Protein AF-A0AAU2DI54-F1 (afdb_monomer_lite)

Sequence (144 aa):
MDLDEYQTTYLLYAPAKNPSGWNLDLAAFGNALQTAFPEVRYETRQGRQVRLSFWAVTEDGIEFTGFASNEGRDTVVLTDNTPDEAAVFIAWLRDSYLPSPDLIRFSSEPAVEEGIETDWRMPAGGDTARIAEELKQHIQVVER

Secondary structure (DSSP, 8-state):
--SSS--EEEEEE--TTSTTTT---HHHHHHHHHHH-SEEEEEEEESSSEEEEEEEE-TT--EEEEEEE-SSS-EEEEEEE-HHHHHHHHHHIIIIISS-GGG-EEEEHHHHHTT--PPEEPPSSS-HHHHHHHHHHHHHHH--

pLDDT: mean 94.92, std 4.67, range [70.56, 98.44]

Structure (mmCIF, N/CA/C/O backbone):
data_AF-A0AAU2DI54-F1
#
_entry.id   AF-A0AAU2DI54-F1
#
loop_
_atom_site.group_PDB
_atom_site.id
_atom_site.type_symbol
_atom_site.label_atom_id
_atom_site.label_alt_id
_atom_site.label_comp_id
_atom_site.label_asym_id
_atom_site.label_entity_id
_atom_site.label_seq_id
_atom_site.pdbx_PDB_ins_code
_atom_site.Cartn_x
_atom_site.Cartn_y
_atom_site.Cartn_z
_atom_site.occupancy
_atom_site.B_iso_or_equiv
_atom_site.auth_seq_id
_atom_site.auth_comp_id
_atom_site.auth_asym_id
_atom_site.auth_atom_id
_atom_site.pdbx_PDB_model_num
ATOM 1 N N . MET A 1 1 ? 9.967 -5.618 21.723 1.00 81.31 1 MET A N 1
ATOM 2 C CA . MET A 1 1 ? 9.251 -4.682 20.846 1.00 81.31 1 MET A CA 1
ATOM 3 C C . MET A 1 1 ? 7.831 -5.173 20.752 1.00 81.31 1 MET A C 1
ATOM 5 O O . MET A 1 1 ? 7.658 -6.373 20.560 1.00 81.31 1 MET A O 1
ATOM 9 N N . ASP A 1 2 ? 6.864 -4.295 20.986 1.00 90.38 2 ASP A N 1
ATOM 10 C CA . ASP A 1 2 ? 5.471 -4.613 20.702 1.00 90.38 2 ASP A CA 1
ATOM 11 C C . ASP A 1 2 ? 5.215 -4.291 19.229 1.00 90.38 2 ASP A C 1
ATOM 13 O O . ASP A 1 2 ? 5.375 -3.145 18.818 1.00 90.38 2 ASP A O 1
ATOM 17 N N . LEU A 1 3 ? 4.936 -5.313 18.422 1.00 92.00 3 LEU A N 1
ATOM 18 C CA . LEU A 1 3 ? 4.733 -5.140 16.982 1.00 92.00 3 LEU A CA 1
ATOM 19 C C . LEU A 1 3 ? 3.332 -4.637 16.656 1.00 92.00 3 LEU A C 1
ATOM 21 O O . LEU A 1 3 ? 3.113 -4.172 15.542 1.00 92.00 3 LEU A O 1
ATOM 25 N N . ASP A 1 4 ? 2.403 -4.726 17.606 1.00 90.69 4 ASP A N 1
ATOM 26 C CA . ASP A 1 4 ? 1.033 -4.258 17.418 1.00 90.69 4 ASP A CA 1
ATOM 27 C C . ASP A 1 4 ? 0.978 -2.718 17.467 1.00 90.69 4 ASP A C 1
ATOM 29 O O . ASP A 1 4 ? 0.141 -2.101 16.815 1.00 90.69 4 ASP A O 1
ATOM 33 N N . GLU A 1 5 ? 1.932 -2.091 18.164 1.00 93.38 5 GLU A N 1
ATOM 34 C CA . GLU A 1 5 ? 2.092 -0.631 18.253 1.00 93.38 5 GLU A CA 1
ATOM 35 C C . GLU A 1 5 ? 3.226 -0.086 17.362 1.00 93.38 5 GLU A C 1
ATOM 37 O O . GLU A 1 5 ? 3.448 1.124 17.302 1.00 93.38 5 GLU A O 1
ATOM 42 N N . TYR A 1 6 ? 3.973 -0.957 16.676 1.00 95.19 6 TYR A N 1
ATOM 43 C CA . TYR A 1 6 ? 5.130 -0.549 15.880 1.00 95.19 6 TYR A CA 1
ATOM 44 C C . TYR A 1 6 ? 4.698 0.100 14.563 1.00 95.19 6 TYR A C 1
ATOM 46 O O . TYR A 1 6 ? 4.203 -0.574 13.660 1.00 95.19 6 TYR A O 1
ATOM 54 N N . GLN 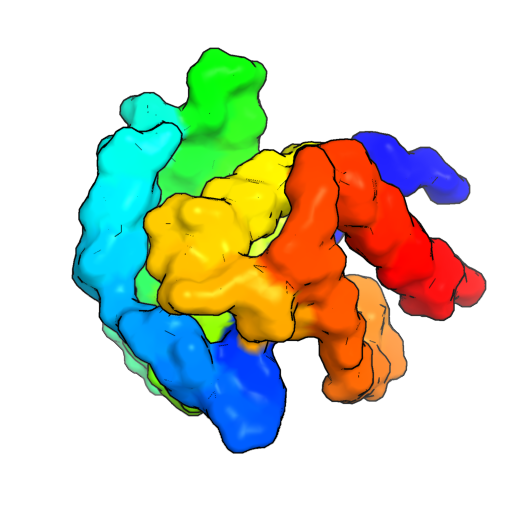A 1 7 ? 4.916 1.407 14.439 1.00 96.75 7 GLN A N 1
ATOM 55 C CA . GLN A 1 7 ? 4.634 2.165 13.223 1.00 96.75 7 GLN A CA 1
ATOM 56 C C . GLN A 1 7 ? 5.875 2.273 12.342 1.00 96.75 7 GLN A C 1
ATOM 58 O O . GLN A 1 7 ? 6.970 2.563 12.820 1.00 96.75 7 GLN A O 1
ATOM 63 N N . THR A 1 8 ? 5.696 2.064 11.042 1.00 97.44 8 THR A N 1
ATOM 64 C CA . THR A 1 8 ? 6.770 2.213 10.058 1.00 97.44 8 THR A CA 1
ATOM 65 C C . THR A 1 8 ? 6.215 2.553 8.681 1.00 97.44 8 THR A C 1
ATOM 67 O O . THR A 1 8 ? 5.003 2.535 8.448 1.00 97.44 8 THR A O 1
ATOM 70 N N . THR A 1 9 ? 7.114 2.848 7.748 1.00 98.19 9 THR A N 1
ATOM 71 C CA . THR A 1 9 ? 6.781 2.993 6.338 1.00 98.19 9 THR A CA 1
ATOM 72 C C . THR A 1 9 ? 6.819 1.639 5.627 1.00 98.19 9 THR A C 1
ATOM 74 O O . THR A 1 9 ? 7.826 0.927 5.653 1.00 98.19 9 THR A O 1
ATOM 77 N N . TYR A 1 10 ? 5.743 1.311 4.914 1.00 98.25 10 TYR A N 1
ATOM 78 C CA . TYR A 1 10 ? 5.660 0.152 4.028 1.00 98.25 10 TYR A CA 1
ATOM 79 C C . TYR A 1 10 ? 5.758 0.587 2.573 1.00 98.25 10 TYR A C 1
ATOM 81 O O . TYR A 1 10 ? 5.039 1.480 2.118 1.00 98.25 10 TYR A O 1
ATOM 89 N N . LEU A 1 11 ? 6.623 -0.086 1.819 1.00 97.88 11 LEU A N 1
ATOM 90 C CA . LEU A 1 11 ? 6.809 0.164 0.400 1.00 97.88 11 LEU A CA 1
ATOM 91 C C . LEU A 1 11 ? 6.256 -1.022 -0.383 1.00 97.88 11 LEU A C 1
ATOM 93 O O . LEU A 1 11 ? 6.791 -2.126 -0.295 1.00 97.88 11 LEU A O 1
ATOM 97 N N . LEU A 1 12 ? 5.180 -0.798 -1.132 1.00 98.19 12 LEU A N 1
ATOM 98 C CA . LEU A 1 12 ? 4.469 -1.803 -1.915 1.00 98.19 12 LEU A CA 1
ATOM 99 C C . LEU A 1 12 ? 4.809 -1.628 -3.390 1.00 98.19 12 LEU A C 1
ATOM 101 O O . LEU A 1 12 ? 4.778 -0.513 -3.904 1.00 98.19 12 LEU A O 1
ATOM 105 N N . TYR A 1 13 ? 5.062 -2.728 -4.090 1.00 96.94 13 TYR A N 1
ATOM 106 C CA . TYR A 1 13 ? 5.526 -2.688 -5.468 1.00 96.94 13 TYR A CA 1
ATOM 107 C C . TYR A 1 13 ? 4.925 -3.783 -6.353 1.00 96.94 13 TYR A C 1
ATOM 109 O O . TYR A 1 13 ? 4.730 -4.919 -5.909 1.00 96.94 13 TYR A O 1
ATOM 117 N N . ALA A 1 14 ? 4.773 -3.503 -7.649 1.00 97.12 14 ALA A N 1
ATOM 118 C CA . ALA A 1 14 ? 4.591 -4.546 -8.666 1.00 97.12 14 ALA A CA 1
ATOM 119 C C . ALA A 1 14 ? 5.800 -5.494 -8.716 1.00 97.12 14 ALA A C 1
ATOM 121 O O . ALA A 1 14 ? 6.871 -5.122 -8.261 1.00 97.12 14 ALA A O 1
ATOM 122 N N . PRO A 1 15 ? 5.732 -6.726 -9.245 1.00 95.56 15 PRO A N 1
ATOM 123 C CA . PRO A 1 15 ? 6.890 -7.627 -9.249 1.00 95.56 15 PRO A CA 1
ATOM 124 C C . PRO A 1 15 ? 8.071 -7.064 -10.059 1.00 95.56 15 PRO A C 1
ATOM 126 O O . PRO A 1 15 ? 7.870 -6.573 -11.160 1.00 95.56 15 PRO A O 1
ATOM 129 N N . ALA A 1 16 ? 9.321 -7.208 -9.601 1.00 92.88 16 ALA A N 1
ATOM 130 C CA . ALA A 1 16 ? 10.491 -6.665 -10.318 1.00 92.88 16 ALA A CA 1
ATOM 131 C C . ALA A 1 16 ? 10.637 -7.179 -11.770 1.00 92.88 16 ALA A C 1
ATOM 133 O O . ALA A 1 16 ? 11.131 -6.474 -12.644 1.00 92.88 16 ALA A O 1
ATOM 134 N N . LYS A 1 17 ? 10.165 -8.403 -12.049 1.00 93.56 17 LYS A N 1
ATOM 135 C CA . LYS A 1 17 ? 10.136 -8.985 -13.406 1.00 93.56 17 LYS A CA 1
ATOM 136 C C . LYS A 1 17 ? 9.046 -8.390 -14.309 1.00 93.56 17 LYS A C 1
ATOM 138 O O . LYS A 1 17 ? 9.079 -8.618 -15.512 1.00 93.56 17 LYS A O 1
ATOM 143 N N . ASN A 1 18 ? 8.081 -7.677 -13.733 1.00 94.50 18 ASN A N 1
ATOM 144 C CA . ASN A 1 18 ? 7.015 -6.969 -14.432 1.00 94.50 18 ASN A CA 1
ATOM 145 C C . ASN A 1 18 ? 6.725 -5.625 -13.722 1.00 94.50 18 ASN A C 1
ATOM 147 O O . ASN A 1 18 ? 5.730 -5.528 -12.998 1.00 94.50 18 ASN A O 1
ATOM 151 N N . PRO A 1 19 ? 7.602 -4.610 -13.881 1.00 93.62 19 PRO A N 1
ATOM 152 C CA . PRO A 1 19 ? 7.543 -3.366 -13.106 1.00 93.62 19 PRO A CA 1
ATOM 153 C C . PRO A 1 19 ? 6.248 -2.566 -13.271 1.00 93.62 19 PRO A C 1
ATOM 155 O O . PRO A 1 19 ? 5.864 -1.878 -12.337 1.00 93.62 19 PRO A O 1
ATOM 158 N N . SER A 1 20 ? 5.563 -2.694 -14.410 1.00 94.88 20 SER A N 1
ATOM 159 C CA . SER A 1 20 ? 4.258 -2.064 -14.677 1.00 94.88 20 SER A CA 1
ATOM 160 C C . SER A 1 20 ? 3.093 -3.051 -14.534 1.00 94.88 20 SER A C 1
ATOM 162 O O . SER A 1 20 ? 2.040 -2.893 -15.147 1.00 94.88 20 SER A O 1
ATOM 164 N N . GLY A 1 21 ? 3.293 -4.141 -13.785 1.00 94.44 21 GLY A N 1
ATOM 165 C CA . GLY A 1 21 ? 2.337 -5.243 -13.695 1.00 94.44 21 GLY A CA 1
ATOM 166 C C . GLY A 1 21 ? 1.021 -4.895 -13.007 1.00 94.44 21 GLY A C 1
ATOM 167 O O . GLY A 1 21 ? 0.065 -5.657 -13.139 1.00 94.44 21 GLY A O 1
ATOM 168 N N . TRP A 1 22 ? 0.952 -3.770 -12.293 1.00 96.69 22 TRP A N 1
ATOM 169 C CA . TRP A 1 22 ? -0.298 -3.274 -11.720 1.00 96.69 22 TRP A CA 1
ATOM 170 C C . TRP A 1 22 ? -1.117 -2.472 -12.733 1.00 96.69 22 TRP A C 1
ATOM 172 O O . TRP A 1 22 ? -2.319 -2.323 -12.534 1.00 96.69 22 TRP A O 1
ATOM 182 N N . ASN A 1 23 ? -0.495 -2.004 -13.823 1.00 94.56 23 ASN A N 1
ATOM 183 C CA . ASN A 1 23 ? -1.061 -1.018 -14.744 1.00 94.56 23 ASN A CA 1
ATOM 184 C C . ASN A 1 23 ? -1.530 0.235 -13.989 1.00 94.56 23 ASN A C 1
ATOM 186 O O . ASN A 1 23 ? -2.648 0.712 -14.185 1.00 94.56 23 ASN A O 1
ATOM 190 N N . LEU A 1 24 ? -0.689 0.733 -13.076 1.00 95.75 24 LEU A N 1
ATOM 191 C CA . LEU A 1 24 ? -1.036 1.845 -12.199 1.00 95.75 24 LEU A CA 1
ATOM 192 C C . LEU A 1 24 ? -1.257 3.140 -12.999 1.00 95.75 24 LEU A C 1
ATOM 194 O O . LEU A 1 24 ? -0.316 3.759 -13.501 1.00 95.75 24 LEU A O 1
ATOM 198 N N . ASP A 1 25 ? -2.510 3.586 -13.060 1.00 95.31 25 ASP A N 1
ATOM 199 C CA . ASP A 1 25 ? -2.892 4.919 -13.522 1.00 95.31 25 ASP A CA 1
ATOM 200 C C . ASP A 1 25 ? -3.204 5.802 -12.309 1.00 95.31 25 ASP A C 1
ATOM 202 O O . ASP A 1 25 ? -4.070 5.480 -11.497 1.00 95.31 25 ASP A O 1
ATOM 206 N N . LEU A 1 26 ? -2.486 6.919 -12.163 1.00 96.25 26 LEU A N 1
ATOM 207 C CA . LEU A 1 26 ? -2.612 7.774 -10.981 1.00 96.25 26 LEU A CA 1
ATOM 208 C C . LEU A 1 26 ? -3.991 8.444 -10.879 1.00 96.25 26 LEU A C 1
ATOM 210 O O . LEU A 1 26 ? -4.499 8.618 -9.776 1.00 96.25 26 LEU A O 1
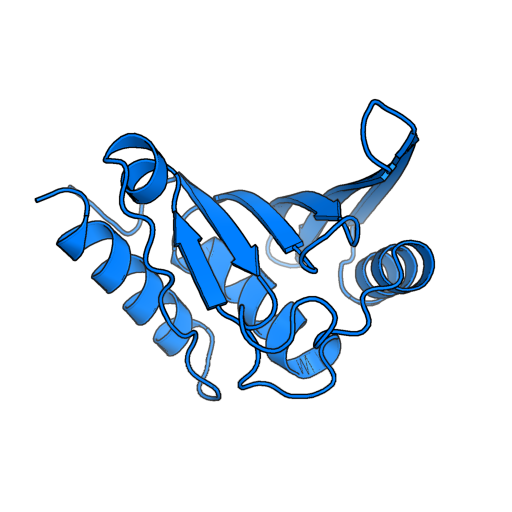ATOM 214 N N . ALA A 1 27 ? -4.626 8.798 -11.997 1.00 95.69 27 ALA A N 1
ATOM 215 C CA . ALA A 1 27 ? -5.957 9.397 -11.960 1.00 95.69 27 ALA A CA 1
ATOM 216 C C . ALA A 1 27 ? -7.015 8.355 -11.569 1.00 95.69 27 ALA A C 1
ATOM 218 O O . ALA A 1 27 ? -7.870 8.626 -10.724 1.00 95.69 27 ALA A O 1
ATOM 219 N N . ALA A 1 28 ? -6.928 7.147 -12.134 1.00 96.56 28 ALA A N 1
AT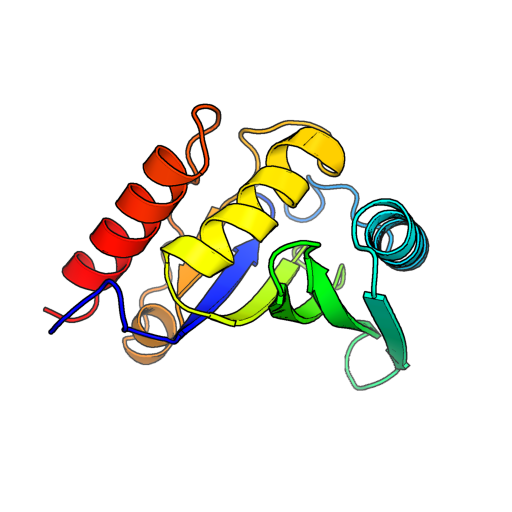OM 220 C CA . ALA A 1 28 ? -7.794 6.030 -11.772 1.00 96.56 28 ALA A CA 1
ATOM 221 C C . ALA A 1 28 ? -7.600 5.611 -10.307 1.00 96.56 28 ALA A C 1
ATOM 223 O O . ALA A 1 28 ? -8.586 5.372 -9.614 1.00 96.56 28 ALA A O 1
ATOM 224 N N . PHE A 1 29 ? -6.359 5.595 -9.815 1.00 97.81 29 PHE A N 1
ATOM 225 C CA . PHE A 1 29 ? -6.047 5.316 -8.414 1.00 97.81 29 PHE A CA 1
ATOM 226 C C . PHE A 1 29 ? -6.681 6.340 -7.466 1.00 97.81 29 PHE A C 1
ATOM 228 O O . PHE A 1 29 ? -7.329 5.956 -6.496 1.00 97.81 29 PHE A O 1
ATOM 235 N N . GLY A 1 30 ? -6.576 7.639 -7.772 1.00 97.50 30 GLY A N 1
ATOM 236 C CA . GLY A 1 30 ? -7.244 8.690 -6.996 1.00 97.50 30 GLY A CA 1
ATOM 237 C C . GLY A 1 30 ? -8.765 8.504 -6.928 1.00 97.50 30 GLY A C 1
ATOM 238 O O . GLY A 1 30 ? -9.356 8.563 -5.850 1.00 97.50 30 GLY A O 1
ATOM 239 N N . ASN A 1 31 ? -9.399 8.195 -8.061 1.00 97.56 31 ASN A N 1
ATOM 240 C CA . ASN A 1 31 ? -10.839 7.921 -8.104 1.00 97.56 31 ASN A CA 1
ATOM 241 C C . ASN A 1 31 ? -11.218 6.651 -7.319 1.00 97.56 31 ASN A C 1
ATOM 243 O O . ASN A 1 31 ? -12.260 6.612 -6.662 1.00 97.56 31 ASN A O 1
ATOM 247 N N . ALA A 1 32 ? -10.374 5.616 -7.371 1.00 97.94 32 ALA A N 1
ATOM 248 C CA . ALA A 1 32 ? -10.572 4.391 -6.607 1.00 97.94 32 ALA A CA 1
ATOM 249 C C . ALA A 1 32 ? -10.496 4.656 -5.097 1.00 97.94 32 ALA A C 1
ATOM 251 O O . ALA A 1 32 ? -11.356 4.167 -4.367 1.00 97.94 32 ALA A O 1
ATOM 252 N N . LEU A 1 33 ? -9.548 5.487 -4.638 1.00 98.00 33 LEU A N 1
ATOM 253 C CA . LEU A 1 33 ? -9.484 5.932 -3.242 1.00 98.00 33 LEU A CA 1
ATOM 254 C C . LEU A 1 33 ? -10.791 6.623 -2.831 1.00 98.00 33 LEU A C 1
ATOM 256 O O . LEU A 1 33 ? -11.408 6.216 -1.854 1.00 98.00 33 LEU A O 1
ATOM 260 N N . GLN A 1 34 ? -11.252 7.615 -3.604 1.00 97.38 34 GLN A N 1
ATOM 261 C CA . GLN A 1 34 ? -12.509 8.337 -3.332 1.00 97.38 34 GLN A CA 1
ATOM 262 C C . GLN A 1 34 ? -13.744 7.434 -3.267 1.00 97.38 34 GLN A C 1
ATOM 264 O O . GLN A 1 34 ? -14.711 7.765 -2.591 1.00 97.38 34 GLN A O 1
ATOM 269 N N . THR A 1 35 ? -13.735 6.326 -4.006 1.00 97.19 35 THR A N 1
ATOM 270 C CA . THR A 1 35 ? -14.842 5.363 -4.005 1.00 97.19 35 THR A CA 1
ATOM 271 C C . THR A 1 35 ? -14.783 4.442 -2.786 1.00 97.19 35 THR A C 1
ATOM 273 O O . THR A 1 35 ? -15.821 3.998 -2.306 1.00 97.19 35 THR A O 1
ATOM 276 N N . ALA A 1 36 ? -13.578 4.128 -2.310 1.00 97.06 36 ALA A N 1
ATOM 277 C CA . ALA A 1 36 ? -13.351 3.115 -1.288 1.00 97.06 36 ALA A CA 1
ATOM 278 C C . ALA A 1 36 ? -13.358 3.652 0.145 1.00 97.06 36 ALA A C 1
ATOM 280 O O . ALA A 1 36 ? -13.727 2.918 1.058 1.00 97.06 36 ALA A O 1
ATOM 281 N N . PHE A 1 37 ? -12.942 4.901 0.346 1.00 97.44 37 PHE A N 1
ATOM 282 C CA . PHE A 1 37 ? -12.764 5.481 1.673 1.00 97.44 37 PHE A CA 1
ATOM 283 C C . PHE A 1 37 ? -13.705 6.679 1.875 1.00 97.44 37 PHE A C 1
ATOM 285 O O . PHE A 1 37 ? -13.828 7.509 0.969 1.00 97.44 37 PHE A O 1
ATOM 292 N N . PRO A 1 38 ? -14.366 6.800 3.044 1.00 96.81 38 PRO A N 1
ATOM 293 C CA . PRO A 1 38 ? -15.307 7.888 3.326 1.00 96.81 38 PRO A CA 1
ATOM 294 C C . PRO A 1 38 ? -14.662 9.277 3.300 1.00 96.81 38 PRO A C 1
ATOM 296 O O . PRO A 1 38 ? -15.290 10.239 2.853 1.00 96.81 38 PRO A O 1
ATOM 299 N N . GLU A 1 39 ? -13.411 9.395 3.748 1.00 97.50 39 GLU A N 1
ATOM 300 C CA . GLU A 1 39 ? -12.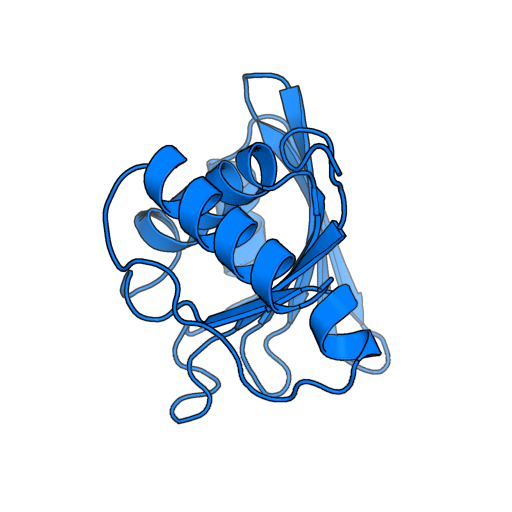658 10.646 3.703 1.00 97.50 39 GLU A CA 1
ATOM 301 C C . GLU A 1 39 ? -11.370 10.452 2.918 1.00 97.50 39 GLU A C 1
ATOM 303 O O . GLU A 1 39 ? -10.532 9.627 3.271 1.00 97.50 39 GLU A O 1
ATOM 308 N N . VAL A 1 40 ? -11.204 11.231 1.846 1.00 97.50 40 VAL A N 1
ATOM 309 C CA . VAL A 1 40 ? -10.021 11.173 0.985 1.00 97.50 40 VAL A CA 1
ATOM 310 C C . VAL A 1 40 ? -9.606 12.566 0.556 1.00 97.50 40 VAL A C 1
ATOM 312 O O . VAL A 1 40 ? -10.418 13.381 0.115 1.00 97.50 40 VAL A O 1
ATOM 315 N N . ARG A 1 41 ? -8.301 12.815 0.607 1.00 97.31 41 ARG A N 1
ATOM 316 C CA . ARG A 1 41 ? -7.649 13.945 -0.049 1.00 97.31 41 ARG A CA 1
ATOM 317 C C . ARG A 1 41 ? -6.474 13.405 -0.840 1.00 97.31 41 ARG A C 1
ATOM 319 O O . ARG A 1 41 ? -5.628 12.714 -0.289 1.00 97.31 41 ARG A O 1
ATOM 326 N N . TYR A 1 42 ? -6.389 13.739 -2.118 1.00 96.81 42 TYR A N 1
ATOM 327 C CA . TYR A 1 42 ? -5.201 13.441 -2.902 1.00 96.81 42 TYR A CA 1
ATOM 328 C C . TYR A 1 42 ? -4.859 14.588 -3.834 1.00 96.81 42 TYR A C 1
ATOM 330 O O . TYR A 1 42 ? -5.716 15.366 -4.253 1.00 96.81 42 TYR A O 1
ATOM 338 N N . GLU A 1 43 ? -3.587 14.660 -4.188 1.00 95.38 43 GLU A N 1
ATOM 339 C CA . GLU A 1 43 ? -3.083 15.600 -5.170 1.00 95.38 43 GLU A CA 1
ATOM 340 C C . GLU A 1 43 ? -2.012 14.940 -6.031 1.00 95.38 43 GLU A C 1
ATOM 342 O O . GLU A 1 43 ? -1.145 14.205 -5.551 1.00 95.38 43 GLU A O 1
ATOM 347 N N . THR A 1 44 ? -2.060 15.218 -7.331 1.00 93.44 44 THR A N 1
ATOM 348 C CA . THR A 1 44 ? -0.968 14.841 -8.227 1.00 93.44 44 THR A CA 1
ATOM 349 C C . THR A 1 44 ? 0.122 15.895 -8.116 1.00 93.44 44 THR A C 1
ATOM 351 O O . THR A 1 44 ? -0.081 17.054 -8.476 1.00 93.44 44 THR A O 1
ATOM 354 N N . ARG A 1 45 ? 1.291 15.494 -7.625 1.00 87.25 45 ARG A N 1
ATOM 355 C CA . ARG A 1 45 ? 2.472 16.346 -7.527 1.00 87.25 45 ARG A CA 1
ATOM 356 C C . ARG A 1 45 ? 3.366 16.097 -8.733 1.00 87.25 45 ARG A C 1
ATOM 358 O O . ARG A 1 45 ? 3.812 14.974 -8.963 1.00 87.25 45 ARG A O 1
ATOM 365 N N . GLN A 1 46 ? 3.661 17.162 -9.470 1.00 80.06 46 GLN A N 1
ATOM 366 C CA . GLN A 1 46 ? 4.680 17.154 -10.516 1.00 80.06 46 GLN A CA 1
ATOM 367 C C . GLN A 1 46 ? 5.985 17.697 -9.924 1.00 80.06 46 GLN A C 1
ATOM 369 O O . GLN A 1 46 ? 6.130 18.899 -9.712 1.00 80.06 46 GLN A O 1
ATOM 374 N N . GLY A 1 47 ? 6.899 16.790 -9.572 1.00 74.06 47 GLY A N 1
ATOM 375 C CA . GLY A 1 47 ? 8.240 17.109 -9.076 1.00 74.06 47 GLY A CA 1
ATOM 376 C C . GLY A 1 47 ? 9.322 16.538 -9.992 1.00 74.06 47 GLY A C 1
ATOM 377 O O . GLY A 1 47 ? 9.147 16.480 -11.204 1.00 74.06 47 GLY A O 1
ATOM 378 N N . ARG A 1 48 ? 10.433 16.057 -9.410 1.00 76.19 48 ARG A N 1
ATOM 379 C CA . ARG A 1 48 ? 11.429 15.248 -10.147 1.00 76.19 48 ARG A CA 1
ATOM 380 C C . ARG A 1 48 ? 10.815 13.966 -10.728 1.00 76.19 48 ARG A C 1
ATOM 382 O O . ARG A 1 48 ? 11.329 13.465 -11.719 1.00 76.19 48 ARG A O 1
ATOM 389 N N . GLN A 1 49 ? 9.756 13.475 -10.087 1.00 82.12 49 GLN A N 1
ATOM 390 C CA . GLN A 1 49 ? 8.928 12.356 -10.519 1.00 82.12 49 GLN A CA 1
ATOM 391 C C . GLN A 1 49 ? 7.454 12.712 -10.308 1.00 82.12 49 GLN A C 1
ATOM 393 O O . GLN A 1 49 ? 7.119 13.399 -9.332 1.00 82.12 49 GLN A O 1
ATOM 398 N N . VAL A 1 50 ? 6.585 12.268 -11.212 1.00 89.06 50 VAL A N 1
ATOM 399 C CA . VAL A 1 50 ? 5.131 12.377 -11.080 1.00 89.06 50 VAL A CA 1
ATOM 400 C C . VAL A 1 50 ? 4.639 11.354 -10.059 1.00 89.06 50 VAL A C 1
ATOM 402 O O . VAL A 1 50 ? 4.908 10.162 -10.169 1.00 89.06 50 VAL A O 1
ATOM 405 N N . ARG A 1 51 ? 3.896 11.826 -9.056 1.00 95.19 51 ARG A N 1
ATOM 406 C CA . ARG A 1 51 ? 3.277 10.971 -8.036 1.00 95.19 51 ARG A CA 1
ATOM 407 C C . ARG A 1 51 ? 1.934 11.522 -7.590 1.00 95.19 51 ARG A C 1
ATOM 409 O O . ARG A 1 51 ? 1.721 12.734 -7.620 1.00 95.19 51 ARG A O 1
ATOM 416 N N . LEU A 1 52 ? 1.061 10.649 -7.113 1.00 97.38 52 LEU A N 1
ATOM 417 C CA . LEU A 1 52 ? -0.159 11.029 -6.412 1.00 97.38 52 LEU A CA 1
ATOM 418 C C . LEU A 1 52 ? 0.081 10.877 -4.914 1.00 97.38 52 LEU A C 1
ATOM 420 O O . LEU A 1 52 ? 0.250 9.762 -4.440 1.00 97.38 52 LEU A O 1
ATOM 424 N N . SER A 1 53 ? 0.123 11.984 -4.177 1.00 97.44 53 SER A N 1
ATOM 425 C CA . SER A 1 53 ? 0.137 11.962 -2.710 1.00 97.44 53 SER A CA 1
ATOM 426 C C . SER A 1 53 ? -1.296 11.881 -2.201 1.00 97.44 53 SER A C 1
ATOM 428 O O . SER A 1 53 ? -2.160 12.573 -2.739 1.00 97.44 53 SER A O 1
ATOM 430 N N . PHE A 1 54 ? -1.549 11.056 -1.189 1.00 98.12 54 PHE A N 1
ATOM 431 C CA . PHE A 1 54 ? -2.885 10.864 -0.635 1.00 98.12 54 PHE A CA 1
ATOM 432 C C . PHE A 1 54 ? -2.887 10.818 0.891 1.00 98.12 54 PHE A C 1
ATOM 434 O O . PHE A 1 54 ? -1.900 10.453 1.529 1.00 98.12 54 PHE A O 1
ATOM 441 N N . TRP A 1 55 ? -4.044 11.178 1.432 1.00 98.44 55 TRP A N 1
ATOM 442 C CA . TRP A 1 55 ? -4.501 10.906 2.781 1.00 98.44 55 TRP A CA 1
ATOM 443 C C . TRP A 1 55 ? -5.909 10.312 2.676 1.00 98.44 55 TRP A C 1
ATOM 445 O O . TRP A 1 55 ? -6.737 10.839 1.923 1.00 98.44 55 TRP A O 1
ATOM 455 N N . ALA A 1 56 ? -6.173 9.214 3.374 1.00 97.94 56 ALA A N 1
ATOM 456 C CA . ALA A 1 56 ? -7.465 8.536 3.374 1.00 97.94 56 ALA A CA 1
ATOM 457 C C . ALA A 1 56 ? -7.802 8.014 4.773 1.00 97.94 56 ALA A C 1
ATOM 459 O O . ALA A 1 56 ? -6.893 7.675 5.524 1.00 97.94 56 ALA A O 1
ATOM 460 N N . VAL A 1 57 ? -9.090 7.923 5.107 1.00 97.81 57 VAL A N 1
ATOM 461 C CA . VAL A 1 57 ? -9.562 7.402 6.401 1.00 97.81 57 VAL A CA 1
ATOM 462 C C . VAL A 1 57 ? -10.644 6.357 6.181 1.00 97.81 57 VAL A C 1
ATOM 464 O O . VAL A 1 57 ? -11.515 6.552 5.334 1.00 97.81 57 VAL A O 1
ATOM 467 N N . THR A 1 58 ? -10.600 5.250 6.922 1.00 97.06 58 THR A N 1
ATOM 468 C CA . THR A 1 58 ? -11.659 4.226 6.920 1.00 97.06 58 THR A CA 1
ATOM 469 C C . THR A 1 58 ? -12.880 4.657 7.736 1.00 97.06 58 THR A C 1
ATOM 471 O O . THR A 1 58 ? -12.831 5.620 8.495 1.00 97.06 58 THR A O 1
ATOM 474 N N . GLU A 1 59 ? -13.988 3.917 7.628 1.00 94.00 59 GLU A N 1
ATOM 475 C CA . GLU A 1 59 ? -15.168 4.136 8.485 1.00 94.00 59 GLU A CA 1
ATOM 476 C C . GLU A 1 59 ? -14.854 3.956 9.981 1.00 94.00 59 GLU A C 1
ATOM 478 O O . GLU A 1 59 ? -15.430 4.650 10.818 1.00 94.00 59 GLU A O 1
ATOM 483 N N . ASP A 1 60 ? -13.899 3.081 10.306 1.00 93.88 60 ASP A N 1
ATOM 484 C CA . ASP A 1 60 ? -13.434 2.820 11.673 1.00 93.88 60 ASP A CA 1
ATOM 485 C C . ASP A 1 60 ? -12.383 3.837 12.163 1.00 93.88 60 ASP A C 1
ATOM 487 O O . ASP A 1 60 ? -11.880 3.718 13.280 1.00 93.88 60 ASP A O 1
ATOM 491 N N . GLY A 1 61 ? -12.045 4.845 11.349 1.00 96.12 61 GLY A N 1
ATOM 492 C CA . GLY A 1 61 ? -11.116 5.915 11.719 1.00 96.12 61 GLY A CA 1
ATOM 493 C C . GLY A 1 61 ? -9.631 5.590 11.531 1.00 96.12 61 GLY A C 1
ATOM 494 O O . GLY A 1 61 ? -8.794 6.304 12.073 1.00 96.12 61 GLY A O 1
ATOM 495 N N . ILE A 1 62 ? -9.284 4.539 10.779 1.00 97.19 62 ILE A N 1
ATOM 496 C CA . ILE A 1 62 ? -7.883 4.223 10.454 1.00 97.19 62 ILE A CA 1
ATOM 497 C C . ILE A 1 62 ? -7.403 5.188 9.375 1.00 97.19 62 ILE A C 1
ATOM 499 O O . ILE A 1 62 ? -8.014 5.261 8.308 1.00 97.19 62 ILE A O 1
ATOM 503 N N . GLU A 1 63 ? -6.303 5.890 9.634 1.00 97.81 63 GLU A N 1
ATOM 504 C CA . GLU A 1 63 ? -5.718 6.846 8.695 1.00 97.81 63 GLU A CA 1
ATOM 505 C C . GLU A 1 63 ? -4.589 6.229 7.859 1.00 97.81 63 GLU A C 1
ATOM 507 O O . GLU A 1 63 ? -3.718 5.514 8.355 1.00 97.81 63 GLU A O 1
ATOM 512 N N . PHE A 1 64 ? -4.562 6.575 6.574 1.00 98.19 64 PHE A N 1
ATOM 513 C CA . PHE A 1 64 ? -3.498 6.228 5.641 1.00 98.19 64 PHE A CA 1
ATOM 514 C C . PHE A 1 64 ? -2.923 7.494 5.037 1.00 98.19 64 PHE A C 1
ATOM 516 O O . PHE A 1 64 ? -3.643 8.256 4.391 1.00 98.19 64 PHE A O 1
ATOM 523 N N . THR A 1 65 ? -1.615 7.683 5.177 1.00 98.06 65 THR A N 1
ATOM 524 C CA . THR A 1 65 ? -0.870 8.719 4.460 1.00 98.06 65 THR A CA 1
ATOM 525 C C . THR A 1 65 ? 0.142 8.052 3.548 1.00 98.06 65 THR A C 1
ATOM 527 O O . THR A 1 65 ? 0.776 7.068 3.921 1.00 98.06 65 THR A O 1
ATOM 530 N N . GLY A 1 66 ? 0.283 8.556 2.325 1.00 97.50 66 GLY A N 1
ATOM 531 C CA . GLY A 1 66 ? 1.135 7.882 1.364 1.00 97.50 66 GLY A CA 1
ATOM 532 C C . GLY A 1 66 ? 1.280 8.569 0.021 1.00 97.50 66 GLY A C 1
ATOM 533 O O . GLY A 1 66 ? 0.836 9.701 -0.209 1.00 97.50 66 GLY A O 1
ATOM 534 N N . PHE A 1 67 ? 1.924 7.861 -0.902 1.00 97.50 67 PHE A N 1
ATOM 535 C CA . PHE A 1 67 ? 1.917 8.241 -2.307 1.00 97.50 67 PHE A CA 1
ATOM 536 C C . PHE A 1 67 ? 1.938 7.031 -3.236 1.00 97.50 67 PHE A C 1
ATOM 538 O O . PHE A 1 67 ? 2.459 5.976 -2.893 1.00 97.50 67 PHE A O 1
ATOM 545 N N . ALA A 1 68 ? 1.410 7.221 -4.439 1.00 97.81 68 ALA A N 1
ATOM 546 C CA . ALA A 1 68 ? 1.503 6.291 -5.551 1.00 97.81 68 ALA A CA 1
ATOM 547 C C . ALA A 1 68 ? 2.381 6.881 -6.661 1.00 97.81 68 ALA A C 1
ATOM 549 O O . ALA A 1 68 ? 2.316 8.081 -6.943 1.00 97.81 68 ALA A O 1
ATOM 550 N N . SER A 1 69 ? 3.192 6.044 -7.301 1.00 96.31 69 SER A N 1
ATOM 551 C CA . SER A 1 69 ? 4.013 6.412 -8.456 1.00 96.31 69 SER A CA 1
ATOM 552 C C . SER A 1 69 ? 4.041 5.265 -9.453 1.00 96.31 69 SER A C 1
ATOM 554 O O . SER A 1 69 ? 4.223 4.112 -9.069 1.00 96.31 69 SER A O 1
ATOM 556 N N . ASN A 1 70 ? 3.892 5.593 -10.731 1.00 94.44 70 ASN A N 1
ATOM 557 C CA . ASN A 1 70 ? 4.091 4.675 -11.851 1.00 94.44 70 ASN A CA 1
ATOM 558 C C . ASN A 1 70 ? 5.370 5.004 -12.644 1.00 94.44 70 ASN A C 1
ATOM 560 O O . ASN A 1 70 ? 5.612 4.450 -13.716 1.00 94.44 70 ASN A O 1
ATOM 564 N N . GLU A 1 71 ? 6.216 5.903 -12.130 1.00 90.19 71 GLU A N 1
ATOM 565 C CA . GLU A 1 71 ? 7.528 6.145 -12.718 1.00 90.19 71 GLU A CA 1
ATOM 566 C C . GLU A 1 71 ? 8.504 5.025 -12.340 1.00 90.19 71 G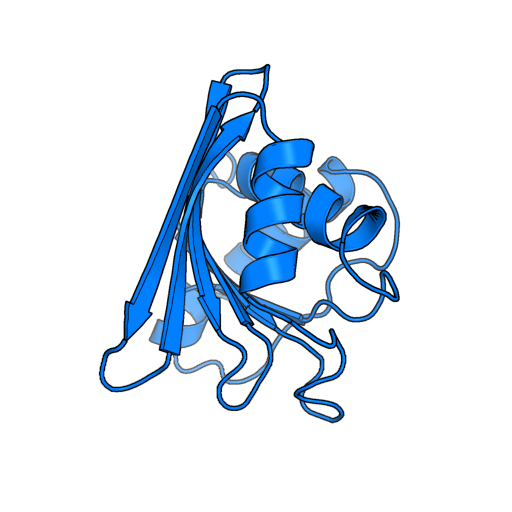LU A C 1
ATOM 568 O O . GLU A 1 71 ? 9.021 4.958 -11.224 1.00 90.19 71 GLU A O 1
ATOM 573 N N . GLY A 1 72 ? 8.786 4.152 -13.306 1.00 90.50 72 GLY A N 1
ATOM 574 C CA . GLY A 1 72 ? 9.671 3.005 -13.132 1.00 90.50 72 GLY A CA 1
ATOM 575 C C . GLY A 1 72 ? 8.895 1.759 -12.721 1.00 90.50 72 GLY A C 1
ATOM 576 O O . GLY A 1 72 ? 8.356 1.061 -13.576 1.00 90.50 72 GLY A O 1
ATOM 577 N N . ARG A 1 73 ? 8.889 1.452 -11.422 1.00 94.38 73 ARG A N 1
ATOM 578 C CA . ARG A 1 73 ? 8.135 0.332 -10.845 1.00 94.38 73 ARG A CA 1
ATOM 579 C C . ARG A 1 73 ? 6.854 0.889 -10.240 1.00 94.38 73 ARG A C 1
ATOM 581 O O . ARG A 1 73 ? 6.937 1.816 -9.437 1.00 94.38 73 ARG A O 1
ATOM 588 N N . ASP A 1 74 ? 5.703 0.325 -10.592 1.00 97.00 74 ASP A N 1
ATOM 589 C CA . ASP A 1 74 ? 4.429 0.682 -9.969 1.00 97.00 74 ASP A CA 1
ATOM 590 C C . ASP A 1 74 ? 4.566 0.494 -8.459 1.00 97.00 74 ASP A C 1
ATOM 592 O O . ASP A 1 74 ? 4.923 -0.593 -7.991 1.00 97.00 74 ASP A O 1
ATOM 596 N N . THR A 1 75 ? 4.355 1.582 -7.724 1.00 97.00 75 THR A N 1
ATOM 597 C CA . THR A 1 75 ? 4.668 1.678 -6.302 1.00 97.00 75 THR A CA 1
ATOM 598 C C . THR A 1 75 ? 3.557 2.406 -5.566 1.00 97.00 75 THR A C 1
ATOM 600 O O . THR A 1 75 ? 3.062 3.433 -6.034 1.00 97.00 75 THR A O 1
ATOM 603 N N . VAL A 1 76 ? 3.223 1.910 -4.378 1.00 98.19 76 VAL A N 1
ATOM 604 C CA . VAL A 1 76 ? 2.454 2.634 -3.364 1.00 98.19 76 VAL A CA 1
ATOM 605 C C . VAL A 1 76 ? 3.239 2.591 -2.059 1.00 98.19 76 VAL A C 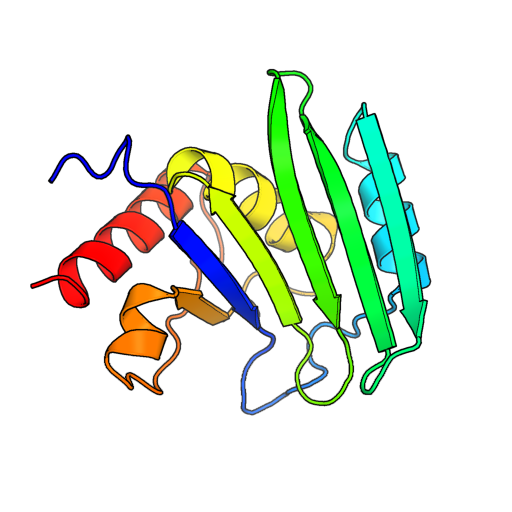1
ATOM 607 O O . VAL A 1 76 ? 3.705 1.533 -1.651 1.00 98.19 76 VAL A O 1
ATOM 610 N N . VAL A 1 77 ? 3.395 3.736 -1.408 1.00 98.06 77 VAL A N 1
ATOM 611 C CA . VAL A 1 77 ? 4.030 3.853 -0.093 1.00 98.06 77 VAL A CA 1
ATOM 612 C C . VAL A 1 77 ? 2.977 4.257 0.926 1.00 98.06 77 VAL A C 1
ATOM 614 O O . VAL A 1 77 ? 2.203 5.173 0.649 1.00 98.06 77 VAL A O 1
ATOM 617 N N . LEU A 1 78 ? 2.979 3.590 2.078 1.00 98.25 78 LEU A N 1
ATOM 618 C CA . LEU A 1 78 ? 2.193 3.927 3.266 1.00 98.25 78 LEU A CA 1
ATOM 619 C C . LEU A 1 78 ? 3.151 4.321 4.383 1.00 98.25 78 LEU A C 1
ATOM 621 O O . LEU A 1 78 ? 4.122 3.604 4.609 1.00 98.25 78 LEU A O 1
ATOM 625 N N . THR A 1 79 ? 2.902 5.439 5.053 1.00 97.38 79 THR A N 1
ATOM 626 C CA . THR A 1 79 ? 3.763 5.973 6.117 1.00 97.38 79 THR A CA 1
ATOM 627 C C . THR A 1 79 ? 3.054 5.929 7.461 1.00 97.38 79 THR A C 1
ATOM 629 O O . THR A 1 79 ? 1.857 6.202 7.520 1.00 97.38 79 THR A O 1
ATOM 632 N N . ASP A 1 80 ? 3.818 5.679 8.525 1.00 96.50 80 ASP A N 1
ATOM 633 C CA . ASP A 1 80 ? 3.368 5.755 9.921 1.00 96.50 80 ASP A CA 1
ATOM 634 C C . ASP A 1 80 ? 2.177 4.840 10.255 1.00 96.50 80 ASP A C 1
ATOM 636 O O . ASP A 1 80 ? 1.295 5.208 11.027 1.00 96.50 80 ASP A O 1
ATOM 640 N N . ASN A 1 81 ? 2.150 3.627 9.691 1.00 97.69 81 ASN A N 1
ATOM 641 C CA . ASN A 1 81 ? 1.105 2.643 9.976 1.00 97.69 81 ASN A CA 1
ATOM 642 C C . ASN A 1 81 ? 1.640 1.460 10.783 1.00 97.69 81 ASN A C 1
ATOM 644 O O . ASN A 1 81 ? 2.762 0.993 10.559 1.00 97.69 81 ASN A O 1
ATOM 648 N N . THR A 1 82 ? 0.807 0.930 11.679 1.00 98.19 82 THR A N 1
ATOM 649 C CA . THR A 1 82 ? 1.053 -0.383 12.292 1.00 98.19 82 THR A CA 1
ATOM 650 C C . THR A 1 82 ? 0.813 -1.507 11.273 1.00 98.19 82 THR A C 1
ATOM 652 O O . THR A 1 82 ? 0.197 -1.277 10.224 1.00 98.19 82 THR A O 1
ATOM 655 N N . PRO A 1 83 ? 1.275 -2.746 11.530 1.00 98.00 83 PRO A N 1
ATOM 656 C CA . PRO A 1 83 ? 0.979 -3.882 10.659 1.00 98.00 83 PRO A CA 1
ATOM 657 C C . PRO A 1 83 ? -0.523 -4.113 10.449 1.00 98.00 83 PRO A C 1
ATOM 659 O O . PRO A 1 83 ? -0.948 -4.402 9.331 1.00 98.00 83 PRO A O 1
ATOM 662 N N . ASP A 1 84 ? -1.332 -3.978 11.502 1.00 97.81 84 ASP A N 1
ATOM 663 C CA . ASP A 1 84 ? -2.778 -4.203 11.433 1.00 97.81 84 ASP A CA 1
ATOM 664 C C . ASP A 1 84 ? -3.489 -3.109 10.625 1.00 97.81 84 ASP A C 1
ATOM 666 O O . ASP A 1 84 ? -4.360 -3.409 9.807 1.00 97.81 84 ASP A O 1
ATOM 670 N N . GLU A 1 85 ? -3.071 -1.851 10.772 1.00 98.25 85 GLU A N 1
ATOM 671 C CA . GLU A 1 85 ? -3.594 -0.740 9.973 1.00 98.25 85 GLU A CA 1
ATOM 672 C C . GLU A 1 85 ? -3.212 -0.894 8.497 1.00 98.25 85 GLU A C 1
ATOM 674 O O . GLU A 1 85 ? -4.077 -0.893 7.617 1.00 98.25 85 GLU A O 1
ATOM 679 N N . ALA A 1 86 ? -1.922 -1.097 8.208 1.00 98.25 86 ALA A N 1
ATOM 680 C CA . ALA A 1 86 ? -1.429 -1.258 6.843 1.00 98.25 86 ALA A CA 1
ATOM 681 C C . ALA A 1 86 ? -2.093 -2.449 6.133 1.00 98.25 86 ALA A C 1
ATOM 683 O O . ALA A 1 86 ? -2.372 -2.381 4.931 1.00 98.25 86 ALA A O 1
ATOM 684 N N . ALA A 1 87 ? -2.403 -3.522 6.868 1.00 98.38 87 ALA A N 1
ATOM 685 C CA . ALA A 1 87 ? -3.095 -4.684 6.332 1.00 98.38 87 ALA A CA 1
ATOM 686 C C . ALA A 1 87 ? -4.474 -4.354 5.747 1.00 98.38 87 ALA A C 1
ATOM 688 O O . ALA A 1 87 ? -4.849 -4.941 4.731 1.00 98.38 87 ALA A O 1
ATOM 689 N N . VAL A 1 88 ? -5.207 -3.399 6.330 1.00 98.19 88 VAL A N 1
ATOM 690 C CA . VAL A 1 88 ? -6.511 -2.952 5.811 1.00 98.19 88 VAL A CA 1
ATOM 691 C C . VAL A 1 88 ? -6.350 -2.313 4.431 1.00 98.19 88 VAL A C 1
ATOM 693 O O . VAL A 1 88 ? -7.047 -2.693 3.486 1.00 98.19 88 VAL A O 1
ATOM 696 N N . PHE A 1 89 ? -5.386 -1.402 4.276 1.00 98.38 89 PHE A N 1
ATOM 697 C CA . PHE A 1 89 ? -5.119 -0.774 2.982 1.00 98.38 89 PHE A CA 1
ATOM 698 C C . PHE A 1 89 ? -4.600 -1.783 1.952 1.00 98.38 89 PHE A C 1
ATOM 700 O O . PHE A 1 89 ? -5.039 -1.785 0.802 1.00 98.38 89 PHE A O 1
ATOM 707 N N . ILE A 1 90 ? -3.678 -2.663 2.352 1.00 98.31 90 ILE A N 1
ATOM 708 C CA . ILE A 1 90 ? -3.111 -3.691 1.472 1.00 98.31 90 ILE A CA 1
ATOM 709 C C . ILE A 1 90 ? -4.197 -4.654 0.986 1.00 98.31 90 ILE A C 1
ATOM 711 O O . ILE A 1 90 ? -4.194 -5.009 -0.193 1.00 98.31 90 ILE A O 1
ATOM 715 N N . ALA A 1 91 ? -5.130 -5.060 1.852 1.00 97.94 91 ALA A N 1
ATOM 716 C CA . ALA A 1 91 ? -6.253 -5.907 1.463 1.00 97.94 91 ALA A CA 1
ATOM 717 C C . ALA A 1 91 ? -7.128 -5.214 0.409 1.00 97.94 91 ALA A C 1
ATOM 719 O O . ALA A 1 91 ? -7.406 -5.801 -0.636 1.00 97.94 91 ALA A O 1
ATOM 720 N N . TRP A 1 92 ? -7.481 -3.940 0.618 1.00 97.75 92 TRP A N 1
ATOM 721 C CA . TRP A 1 92 ? -8.209 -3.158 -0.385 1.00 97.75 92 TRP A CA 1
ATOM 722 C C . TRP A 1 92 ? -7.443 -3.064 -1.713 1.00 97.75 92 TRP A C 1
ATOM 724 O O . TRP A 1 92 ? -8.007 -3.348 -2.774 1.00 97.75 92 TRP A O 1
ATOM 734 N N . LEU A 1 93 ? -6.151 -2.725 -1.662 1.00 97.62 93 LEU A N 1
ATOM 735 C CA . LEU A 1 93 ? -5.302 -2.621 -2.846 1.00 97.62 93 LEU A CA 1
ATOM 736 C C . LEU A 1 93 ? -5.292 -3.949 -3.620 1.00 97.62 93 LEU A C 1
ATOM 738 O O . LEU A 1 93 ? -5.523 -3.963 -4.828 1.00 97.62 93 LEU A O 1
ATOM 742 N N . ARG A 1 94 ? -5.074 -5.064 -2.915 1.00 97.25 94 ARG A N 1
ATOM 743 C CA . ARG A 1 94 ? -5.002 -6.421 -3.470 1.00 97.25 94 ARG A CA 1
ATOM 744 C C . ARG A 1 94 ? -6.316 -6.873 -4.103 1.00 97.25 94 ARG A C 1
ATOM 746 O O . ARG A 1 94 ? -6.288 -7.425 -5.200 1.00 97.25 94 ARG A O 1
ATOM 753 N N . ASP A 1 95 ? -7.426 -6.669 -3.399 1.00 96.38 95 ASP A N 1
ATOM 754 C CA . ASP A 1 95 ? -8.697 -7.329 -3.708 1.00 96.38 95 ASP A CA 1
ATOM 755 C C . ASP A 1 95 ? -9.634 -6.462 -4.554 1.00 96.38 95 ASP A C 1
ATOM 757 O O . ASP A 1 95 ? -10.481 -6.995 -5.268 1.00 96.38 95 ASP A O 1
ATOM 761 N N . SER A 1 96 ? -9.497 -5.135 -4.477 1.00 94.62 96 SER A N 1
ATOM 762 C CA . SER A 1 96 ? -10.407 -4.194 -5.147 1.00 94.62 96 SER A CA 1
ATOM 763 C C . SER A 1 96 ? -9.757 -3.408 -6.280 1.00 94.62 96 SER A C 1
ATOM 765 O O . SER A 1 96 ? -10.445 -3.055 -7.236 1.00 94.62 96 SER A O 1
ATOM 767 N N . TYR A 1 97 ? -8.461 -3.095 -6.178 1.00 95.50 97 TYR A N 1
ATOM 768 C CA . TYR A 1 97 ? -7.796 -2.214 -7.141 1.00 95.50 97 TYR A CA 1
ATOM 769 C C . TYR A 1 97 ? -6.926 -2.966 -8.153 1.00 95.50 97 TYR A C 1
ATOM 771 O O . TYR A 1 97 ? -6.956 -2.664 -9.346 1.00 95.50 97 TYR A O 1
ATOM 779 N N . LEU A 1 98 ? -6.130 -3.933 -7.693 1.00 95.38 98 LEU A N 1
ATOM 780 C CA . LEU A 1 98 ? -5.162 -4.612 -8.548 1.00 95.38 98 LEU A CA 1
ATOM 781 C C . LEU A 1 98 ? -5.804 -5.653 -9.476 1.00 95.38 98 LEU A C 1
ATOM 783 O O . LEU A 1 98 ? -6.773 -6.315 -9.110 1.00 95.38 98 LEU A O 1
ATOM 787 N N . PRO A 1 99 ? -5.218 -5.879 -10.669 1.00 91.00 99 PRO A N 1
ATOM 788 C CA . PRO A 1 99 ? -5.747 -6.849 -11.627 1.00 91.00 99 PRO A CA 1
ATOM 789 C C . PRO A 1 99 ? -5.556 -8.310 -11.189 1.00 91.00 99 PRO A C 1
ATOM 791 O O . PRO A 1 99 ? -6.227 -9.196 -11.714 1.00 91.00 99 PRO A O 1
ATOM 794 N N . SER A 1 100 ? -4.617 -8.581 -10.276 1.00 88.88 100 SER A N 1
ATOM 795 C CA . SER A 1 100 ? -4.394 -9.908 -9.696 1.00 88.88 100 SER A CA 1
ATOM 796 C C . SER A 1 100 ? -3.838 -9.787 -8.273 1.00 88.88 100 SER A C 1
ATOM 798 O O . SER A 1 100 ? -2.930 -8.977 -8.044 1.00 88.88 100 SER A O 1
ATOM 800 N N . PRO A 1 101 ? -4.314 -10.611 -7.323 1.00 85.56 101 PRO A N 1
ATOM 801 C CA . PRO A 1 101 ? -3.962 -10.480 -5.911 1.00 85.56 101 PRO A CA 1
ATOM 802 C C . PRO A 1 101 ? -2.533 -10.943 -5.578 1.00 85.56 101 PRO A C 1
ATOM 804 O O . PRO A 1 101 ? -2.004 -10.645 -4.511 1.00 85.56 101 PRO A O 1
ATOM 807 N N . ASP A 1 102 ? -1.863 -11.665 -6.479 1.00 91.56 102 ASP A N 1
ATOM 808 C CA . ASP A 1 102 ? -0.534 -12.244 -6.251 1.00 91.56 102 ASP A CA 1
ATOM 809 C C . ASP A 1 102 ? 0.638 -11.344 -6.700 1.00 91.56 102 ASP A C 1
ATOM 811 O O . ASP A 1 102 ? 1.801 -11.787 -6.713 1.00 91.56 102 ASP A O 1
ATOM 815 N N . LEU A 1 103 ? 0.323 -10.096 -7.072 1.00 93.50 103 LEU A N 1
ATOM 816 C CA . LEU A 1 103 ? 1.241 -9.116 -7.657 1.00 93.50 103 LEU A CA 1
ATOM 817 C C . LEU A 1 103 ? 1.905 -8.182 -6.645 1.00 93.50 103 LEU A C 1
ATOM 819 O O . LEU A 1 103 ? 2.823 -7.460 -7.031 1.00 93.50 103 LEU A O 1
ATOM 823 N N . ILE A 1 104 ? 1.476 -8.165 -5.384 1.00 97.38 104 ILE A N 1
ATOM 824 C CA . ILE A 1 104 ? 2.070 -7.265 -4.393 1.00 97.38 104 ILE A CA 1
ATOM 825 C C . ILE A 1 104 ? 3.385 -7.854 -3.881 1.00 97.38 104 ILE A C 1
ATOM 827 O O . ILE A 1 104 ? 3.440 -8.945 -3.301 1.00 97.38 104 ILE A O 1
ATOM 831 N N . ARG A 1 105 ? 4.457 -7.099 -4.101 1.00 97.81 105 ARG A N 1
ATOM 832 C CA . ARG A 1 105 ? 5.717 -7.210 -3.373 1.00 97.81 105 ARG A CA 1
ATOM 833 C C . ARG A 1 105 ? 5.798 -6.103 -2.348 1.00 97.81 105 ARG A C 1
ATOM 835 O O . ARG A 1 105 ? 5.198 -5.054 -2.559 1.00 97.81 105 ARG A O 1
ATOM 842 N N . PHE A 1 106 ? 6.532 -6.319 -1.269 1.00 97.69 106 PHE A N 1
ATOM 843 C CA . PHE A 1 106 ? 6.710 -5.274 -0.277 1.00 97.69 106 PHE A CA 1
ATOM 844 C C . PHE A 1 106 ? 8.077 -5.306 0.397 1.00 97.69 106 PHE A C 1
ATOM 846 O O . PHE A 1 106 ? 8.771 -6.320 0.382 1.00 97.69 106 PHE A O 1
ATOM 853 N N . SER A 1 107 ? 8.440 -4.168 0.973 1.00 97.31 107 SER A N 1
ATOM 854 C CA . SER A 1 107 ? 9.526 -3.992 1.933 1.00 97.31 107 SER A CA 1
ATOM 855 C C . SER A 1 107 ? 9.062 -3.001 3.010 1.00 97.31 107 SER A C 1
ATOM 857 O O . SER A 1 107 ? 7.965 -2.441 2.906 1.00 97.31 107 SER A O 1
ATOM 859 N N . SER A 1 108 ? 9.882 -2.770 4.029 1.00 97.38 108 SER A N 1
ATOM 860 C CA . SER A 1 108 ? 9.663 -1.732 5.041 1.00 97.38 108 SER A CA 1
ATOM 861 C C . SER A 1 108 ? 10.864 -0.796 5.119 1.00 97.38 108 SER A C 1
ATOM 863 O O . SER A 1 108 ? 11.958 -1.136 4.671 1.00 97.38 108 SER A O 1
ATOM 865 N N . GLU A 1 109 ? 10.666 0.387 5.687 1.00 96.44 109 GLU A N 1
ATOM 866 C CA . GLU A 1 109 ? 11.737 1.359 5.917 1.00 96.44 109 GLU A CA 1
ATOM 867 C C . GLU A 1 109 ? 12.937 0.773 6.681 1.00 96.44 109 GLU A C 1
ATOM 869 O O . GLU A 1 109 ? 14.031 0.865 6.128 1.00 96.44 109 GLU A O 1
ATOM 874 N N . PRO A 1 110 ? 12.775 0.041 7.803 1.00 94.62 110 PRO A N 1
ATOM 875 C CA . PRO A 1 110 ? 13.894 -0.620 8.478 1.00 94.62 110 PRO A CA 1
ATOM 876 C C . PRO A 1 110 ? 14.709 -1.536 7.558 1.00 94.62 110 PRO A C 1
ATOM 878 O O . PRO A 1 110 ? 15.929 -1.613 7.652 1.00 94.62 110 PRO A O 1
ATOM 881 N N . ALA A 1 111 ? 14.052 -2.220 6.615 1.00 95.75 111 ALA A N 1
ATOM 882 C CA . ALA A 1 111 ? 14.747 -3.112 5.692 1.00 95.75 111 ALA A CA 1
ATOM 883 C C . ALA A 1 111 ? 15.575 -2.318 4.681 1.00 95.75 111 ALA A C 1
ATOM 885 O O . ALA A 1 111 ? 16.695 -2.702 4.350 1.00 95.75 111 ALA A O 1
ATOM 886 N N . VAL A 1 112 ? 15.030 -1.199 4.204 1.00 94.31 112 VAL A N 1
ATOM 887 C CA . VAL A 1 112 ? 15.734 -0.281 3.306 1.00 94.31 112 VAL A CA 1
ATOM 888 C C . VAL A 1 112 ? 16.918 0.377 4.016 1.00 94.31 112 VAL A C 1
ATOM 890 O O . VAL A 1 112 ? 17.986 0.486 3.416 1.00 94.31 112 VAL A O 1
ATOM 893 N N . GLU A 1 113 ? 16.757 0.779 5.277 1.00 94.25 113 GLU A N 1
ATOM 894 C CA . GLU A 1 113 ? 17.822 1.375 6.092 1.00 94.25 113 GLU A CA 1
ATOM 895 C C . GLU A 1 113 ? 18.989 0.406 6.321 1.00 94.25 113 GLU A C 1
ATOM 897 O O . GLU A 1 113 ? 20.149 0.802 6.195 1.00 94.25 113 GLU A O 1
ATOM 902 N N . GLU A 1 114 ? 18.696 -0.879 6.524 1.00 93.88 114 GLU A N 1
ATOM 903 C CA . GLU A 1 114 ? 19.695 -1.954 6.605 1.00 93.88 114 GLU A CA 1
ATOM 904 C C . GLU A 1 114 ? 20.258 -2.383 5.232 1.00 93.88 114 GLU A C 1
ATOM 906 O O . GLU A 1 114 ? 21.080 -3.298 5.132 1.00 93.88 114 GLU A O 1
ATOM 911 N N . GLY A 1 115 ? 19.836 -1.737 4.140 1.00 92.69 115 GLY A N 1
ATOM 912 C CA . GLY A 1 115 ? 20.303 -2.039 2.786 1.00 92.69 115 GLY A CA 1
ATOM 913 C C . GLY A 1 115 ? 19.810 -3.384 2.240 1.00 92.69 115 GLY A C 1
ATOM 914 O O . GLY A 1 115 ? 20.434 -3.958 1.344 1.00 92.69 115 GLY A O 1
ATOM 915 N N . ILE A 1 116 ? 18.701 -3.913 2.762 1.00 92.75 116 ILE A N 1
ATOM 916 C CA . ILE A 1 116 ? 18.088 -5.155 2.287 1.00 92.75 116 ILE A CA 1
ATOM 917 C C . ILE A 1 116 ? 17.336 -4.874 0.983 1.00 92.75 116 ILE A C 1
ATOM 919 O O . ILE A 1 116 ? 16.247 -4.307 0.959 1.00 92.75 116 ILE A O 1
ATOM 923 N N . GLU A 1 117 ? 17.907 -5.330 -0.130 1.00 85.31 117 GLU A N 1
ATOM 924 C CA . GLU A 1 117 ? 17.346 -5.104 -1.471 1.00 85.31 117 GLU A CA 1
ATOM 925 C C . GLU A 1 117 ? 16.236 -6.100 -1.862 1.00 85.31 117 GLU A C 1
ATOM 927 O O . GLU A 1 117 ? 15.589 -5.945 -2.899 1.00 85.31 117 GLU A O 1
ATOM 932 N N . THR A 1 118 ? 16.025 -7.158 -1.072 1.00 88.81 118 THR A N 1
ATOM 933 C CA . THR A 1 118 ? 15.067 -8.222 -1.413 1.00 88.81 118 THR A CA 1
ATOM 934 C C . THR A 1 118 ? 13.670 -7.895 -0.902 1.00 88.81 118 THR A C 1
ATOM 936 O O . THR A 1 118 ? 13.454 -7.820 0.304 1.00 88.81 118 THR A O 1
ATOM 939 N N . ASP A 1 119 ? 12.707 -7.784 -1.820 1.00 93.06 119 ASP A N 1
ATOM 940 C CA . ASP A 1 119 ? 11.293 -7.650 -1.471 1.00 93.06 119 ASP A CA 1
ATOM 941 C C . ASP A 1 119 ? 10.627 -8.990 -1.114 1.00 93.06 119 ASP A C 1
ATOM 943 O O . ASP A 1 119 ? 10.952 -10.058 -1.643 1.00 93.06 119 ASP A O 1
ATOM 947 N N . TRP A 1 120 ? 9.666 -8.922 -0.195 1.00 96.75 120 TRP A N 1
ATOM 948 C CA . TRP A 1 120 ? 8.834 -10.044 0.219 1.00 96.75 120 TRP A CA 1
ATOM 949 C C . TRP A 1 120 ? 7.560 -10.117 -0.614 1.00 96.75 120 TRP A C 1
ATOM 951 O O . TRP A 1 120 ? 7.131 -9.150 -1.246 1.00 96.75 120 TRP A O 1
ATOM 961 N N . ARG A 1 121 ? 6.943 -11.301 -0.653 1.00 96.62 121 ARG A N 1
ATOM 962 C CA . ARG A 1 121 ? 5.672 -11.505 -1.352 1.00 96.62 121 ARG A CA 1
ATOM 963 C C . ARG A 1 121 ? 4.515 -11.322 -0.384 1.00 96.62 121 ARG A C 1
ATOM 965 O O . ARG A 1 121 ? 4.477 -12.005 0.630 1.00 96.62 121 ARG A O 1
ATOM 972 N N . MET A 1 122 ? 3.539 -10.498 -0.751 1.00 97.06 122 MET A N 1
ATOM 973 C CA . MET A 1 122 ? 2.287 -10.439 -0.004 1.00 97.06 122 MET A CA 1
ATOM 974 C C . MET A 1 122 ? 1.461 -11.720 -0.227 1.00 97.06 122 MET A C 1
ATOM 976 O O . MET A 1 122 ? 1.462 -12.250 -1.349 1.00 97.06 122 MET A O 1
ATOM 980 N N . PRO A 1 123 ? 0.726 -12.228 0.778 1.00 96.00 123 PRO A N 1
ATOM 981 C CA . PRO A 1 123 ? -0.177 -13.352 0.588 1.00 96.00 123 PRO A CA 1
ATOM 982 C C . PRO A 1 123 ? -1.246 -13.030 -0.466 1.00 96.00 123 PRO A C 1
ATOM 984 O O . PRO A 1 123 ? -1.980 -12.047 -0.357 1.00 96.00 123 PRO A O 1
ATOM 987 N N . ALA A 1 124 ? -1.364 -13.898 -1.475 1.00 92.88 124 ALA A N 1
ATOM 988 C CA . ALA A 1 124 ? -2.306 -13.744 -2.591 1.00 92.88 124 ALA A CA 1
ATOM 989 C C . ALA A 1 124 ? -3.786 -13.949 -2.202 1.00 92.88 124 ALA A C 1
ATOM 991 O O . ALA A 1 124 ? -4.665 -13.887 -3.053 1.00 92.88 124 ALA A O 1
ATOM 992 N N . GLY A 1 125 ? -4.063 -14.252 -0.936 1.00 91.00 125 GLY A N 1
ATOM 993 C CA . GLY A 1 125 ? -5.398 -14.436 -0.385 1.00 91.00 125 GLY A CA 1
ATOM 994 C C . GLY A 1 125 ? -5.338 -14.499 1.140 1.00 91.00 125 GLY A C 1
ATOM 995 O O . GLY A 1 125 ? -4.256 -14.414 1.726 1.00 91.00 125 GLY A O 1
ATOM 996 N N . GLY A 1 126 ? -6.499 -14.662 1.769 1.00 90.50 126 GLY A N 1
ATOM 997 C CA . GLY A 1 126 ? -6.659 -14.532 3.220 1.00 90.50 126 GLY A CA 1
ATOM 998 C C . GLY A 1 126 ? -7.167 -13.147 3.614 1.00 90.50 126 GLY A C 1
ATOM 999 O O . GLY A 1 126 ? -7.278 -12.257 2.772 1.00 90.50 126 GLY A O 1
ATOM 1000 N N . ASP A 1 127 ? -7.510 -12.986 4.882 1.00 95.06 127 ASP A N 1
ATOM 1001 C CA . ASP A 1 127 ? -8.022 -11.738 5.446 1.00 95.06 127 ASP A CA 1
ATOM 1002 C C . ASP A 1 127 ? -6.890 -10.774 5.850 1.00 95.06 127 ASP A C 1
ATOM 1004 O O . ASP A 1 127 ? -5.704 -11.010 5.595 1.00 95.06 127 ASP A O 1
ATOM 1008 N N . THR A 1 128 ? -7.269 -9.652 6.462 1.00 96.81 128 THR A N 1
ATOM 1009 C CA . THR A 1 128 ? -6.337 -8.647 6.982 1.00 96.81 128 THR A CA 1
ATOM 1010 C C . THR A 1 128 ? -5.423 -9.214 8.066 1.00 96.81 128 THR A C 1
ATOM 1012 O O . THR A 1 128 ? -4.252 -8.853 8.094 1.00 96.81 128 THR A O 1
ATOM 1015 N N . ALA A 1 129 ? -5.889 -10.159 8.891 1.00 97.56 129 ALA A N 1
ATOM 1016 C CA . ALA A 1 129 ? -5.062 -10.790 9.919 1.00 97.56 129 ALA A CA 1
ATOM 1017 C C . ALA A 1 129 ? -3.884 -11.557 9.300 1.00 97.56 129 ALA A C 1
ATOM 1019 O O . ALA A 1 129 ? -2.743 -11.395 9.729 1.00 97.56 129 ALA A O 1
ATOM 1020 N N . ARG A 1 130 ? -4.126 -12.316 8.221 1.00 97.19 130 ARG A N 1
ATOM 1021 C CA . ARG A 1 130 ? -3.057 -13.010 7.483 1.00 97.19 130 ARG A CA 1
ATOM 1022 C C . ARG A 1 130 ? -2.030 -12.038 6.887 1.00 97.19 130 ARG A C 1
ATOM 1024 O O . ARG A 1 130 ? -0.844 -12.359 6.850 1.00 97.19 130 ARG A O 1
ATOM 1031 N N . ILE A 1 131 ? -2.473 -10.878 6.395 1.00 98.19 131 ILE A N 1
ATOM 1032 C CA . ILE A 1 131 ? -1.569 -9.832 5.890 1.00 98.19 131 ILE A CA 1
ATOM 1033 C C . ILE A 1 131 ? -0.756 -9.229 7.044 1.00 98.19 131 ILE A C 1
ATOM 1035 O O . ILE A 1 131 ? 0.465 -9.141 6.933 1.00 98.19 131 ILE A O 1
ATOM 1039 N N . ALA A 1 132 ? -1.402 -8.870 8.155 1.00 98.12 132 ALA A N 1
ATOM 1040 C CA . ALA A 1 132 ? -0.746 -8.286 9.322 1.00 98.12 132 ALA A CA 1
ATOM 1041 C C . ALA A 1 132 ? 0.320 -9.225 9.910 1.00 98.12 132 ALA A C 1
ATOM 1043 O O . ALA A 1 132 ? 1.424 -8.783 10.219 1.00 98.12 132 ALA A O 1
ATOM 1044 N N . GLU A 1 133 ? 0.039 -10.529 9.999 1.00 97.88 133 GLU A N 1
ATOM 1045 C CA . GLU A 1 133 ? 1.023 -11.542 10.402 1.00 97.88 133 GLU A CA 1
ATOM 1046 C C . GLU A 1 133 ? 2.270 -11.538 9.507 1.00 97.88 133 GLU A C 1
ATOM 1048 O O . GLU A 1 133 ? 3.390 -11.607 10.013 1.00 97.88 133 GLU A O 1
ATOM 1053 N N . GLU A 1 134 ? 2.097 -11.438 8.185 1.00 98.06 134 GLU A N 1
ATOM 1054 C CA . GLU A 1 134 ? 3.218 -11.414 7.239 1.00 98.06 134 GLU A CA 1
ATOM 1055 C C . GLU A 1 134 ? 4.063 -10.136 7.400 1.00 98.06 134 GLU A C 1
ATOM 1057 O O . GLU A 1 134 ? 5.294 -10.199 7.375 1.00 98.06 134 GLU A O 1
ATOM 1062 N N . LEU A 1 135 ? 3.422 -8.984 7.634 1.00 97.94 135 LEU A N 1
ATOM 1063 C CA . LEU A 1 135 ? 4.109 -7.721 7.928 1.00 97.94 135 LEU A CA 1
ATOM 1064 C C . LEU A 1 135 ? 4.896 -7.795 9.248 1.00 97.94 135 LEU A C 1
ATOM 1066 O O . LEU A 1 135 ? 6.068 -7.417 9.291 1.00 97.94 135 LEU A O 1
ATOM 1070 N N . LYS A 1 136 ? 4.291 -8.348 10.310 1.00 97.56 136 LYS A N 1
ATOM 1071 C CA . LYS A 1 136 ? 4.952 -8.570 11.610 1.00 97.56 136 LYS A CA 1
ATOM 1072 C C . LYS A 1 136 ? 6.155 -9.498 11.460 1.00 97.56 136 LYS A C 1
ATOM 1074 O O . LYS A 1 136 ? 7.230 -9.204 11.980 1.00 97.56 136 LYS A O 1
ATOM 1079 N N . GLN A 1 137 ? 6.003 -10.592 10.715 1.00 97.00 137 GLN A N 1
ATOM 1080 C CA . GLN A 1 137 ? 7.096 -11.524 10.443 1.00 97.00 137 GLN A CA 1
ATOM 1081 C C . GLN A 1 137 ? 8.243 -10.850 9.679 1.00 97.00 137 GLN A C 1
ATOM 1083 O O . GLN A 1 137 ? 9.407 -11.085 10.004 1.00 97.00 137 GLN A O 1
ATOM 1088 N N . HIS A 1 138 ? 7.935 -10.007 8.692 1.00 96.56 138 HIS A N 1
ATOM 1089 C CA . HIS A 1 138 ? 8.943 -9.232 7.974 1.00 96.56 138 HIS A CA 1
ATOM 1090 C C . HIS A 1 138 ? 9.745 -8.334 8.928 1.00 96.56 138 HIS A C 1
ATOM 1092 O O . HIS A 1 138 ? 10.972 -8.425 8.955 1.00 96.56 138 HIS A O 1
ATOM 1098 N N . ILE A 1 139 ? 9.068 -7.538 9.765 1.00 95.50 139 ILE A N 1
ATOM 1099 C CA . ILE A 1 139 ? 9.722 -6.649 10.744 1.00 95.50 139 ILE A CA 1
ATOM 1100 C C . ILE A 1 139 ? 10.617 -7.451 11.699 1.00 95.50 139 ILE A C 1
ATOM 1102 O O . ILE A 1 139 ? 11.780 -7.106 11.880 1.00 95.50 139 ILE A O 1
ATOM 1106 N N . GLN A 1 140 ? 10.139 -8.585 12.225 1.00 95.06 140 GLN A N 1
ATOM 1107 C CA . GLN A 1 140 ? 10.937 -9.467 13.095 1.00 95.06 140 GLN A CA 1
ATOM 1108 C C . GLN A 1 140 ? 12.200 -10.028 12.436 1.00 95.06 140 GLN A C 1
ATOM 1110 O O . GLN A 1 140 ? 13.147 -10.402 13.128 1.00 95.06 140 GLN A O 1
ATOM 1115 N N . VAL A 1 141 ? 12.199 -10.205 11.114 1.00 94.31 141 VAL A N 1
ATOM 1116 C CA . VAL A 1 141 ? 13.384 -10.681 10.390 1.00 94.31 141 VAL A CA 1
ATOM 1117 C C . VAL A 1 141 ? 14.396 -9.561 10.192 1.00 94.31 141 VAL A C 1
ATOM 1119 O O . VAL A 1 141 ? 15.594 -9.840 10.214 1.00 94.31 141 VAL A O 1
ATOM 1122 N N . VAL A 1 142 ? 13.915 -8.337 10.003 1.00 92.31 142 VAL A N 1
ATOM 1123 C CA . VAL A 1 142 ? 14.730 -7.166 9.687 1.00 92.31 142 VAL A CA 1
ATOM 1124 C C . VAL A 1 142 ? 15.348 -6.554 10.943 1.00 92.31 142 VAL A C 1
ATOM 1126 O O . VAL A 1 142 ? 16.554 -6.351 10.977 1.00 92.31 142 VAL A O 1
ATOM 1129 N N . GLU A 1 143 ? 14.563 -6.331 11.996 1.00 86.88 143 GLU A N 1
ATOM 1130 C CA . GLU A 1 143 ? 15.005 -5.642 13.221 1.00 86.88 143 GLU A CA 1
ATOM 1131 C C . GLU A 1 143 ? 15.593 -6.588 14.285 1.00 86.88 143 GLU A C 1
ATOM 1133 O O . GLU A 1 143 ? 15.348 -6.436 15.484 1.00 86.88 143 GLU A O 1
ATOM 1138 N N . ARG A 1 144 ? 16.326 -7.616 13.851 1.00 70.56 144 ARG A N 1
ATOM 1139 C CA . ARG A 1 144 ? 16.905 -8.633 14.746 1.00 70.56 144 ARG A CA 1
ATOM 1140 C C . ARG A 1 144 ? 18.005 -8.116 15.663 1.00 70.56 144 ARG A C 1
ATOM 1142 O O . ARG A 1 144 ? 18.882 -7.370 15.181 1.00 70.56 144 ARG A O 1
#

Radius of gyration: 14.25 Å; chains: 1; bounding box: 36×32×36 Å

Foldseek 3Di:
DPLQQDWFKKKKWFDPVCQCQQVDDQVVVQVLLVVQAVDKDWDFDDDPFTKIWMWGAHPVGQIWTWIFGSPGGGMIMTGGDGLLSVLVVLCCCQPPRGPFNFGIWMDIPLCVVVVNPDTDTAPRDDHSVSSSVVVSVRCVVRVD

=== Feature glossary ===
Each block in this record encodes a different view of the same protein. In brief:

Predicted aligned error. PAE(i, j) answers: if I align the predicted and true structures on residue i, how far off (in Å) do I expect residue j to be? A block-diagonal PAE matrix with low values on the blocks and high values off-diagonal is the signature of a multi-domain protein with confidently predicted domains but uncertain inter-domain orientation.

Contact-map, Ramachandran, and PAE plots. Plot images: a contact map (which residues are close in 3D, as an N×N binary image), a Ramachandran scatter (backbone torsion angles, revealing secondary-structure composition at a glance), and — for AlphaFold structures — a PAE heatmap (pairwise prediction confidence).

Backbone torsions (φ/ψ). φ (phi) and ψ (psi) are the two rotatable backbone dihedrals per residue: φ is the C(i-1)–N–Cα–C torsion, ψ is the N–Cα–C–N(i+1) torsion, both in degrees on (−180°, 180°]. α-helical residues cluster near (−60°, −45°); β-strand residues near (−120°, +130°). A Ramachandran plot is simply a scatter of (φ, ψ) for every residue.

Foldseek 3Di. A 3Di character summarizes, for each residue, the relative orientation of the Cα frame of its nearest spatial neighbor. Because it encodes fold topology rather than chemistry, 3Di alignments detect remote structural similarity that sequence alignment misses.

Radius of gyration, Cα contacts, bounding box. Three whole-structure scalars: the radius of gyration (RMS distance of Cα from centroid, in Å), the count of Cα–Cα contacts (pairs closer than 8 Å and separated by more than four residues in sequence — i.e. tertiary, not local, contacts), and the bounding-box dimensions. Together they distinguish compact globular folds from extended fibres or disordered chains.

Sequence. Sequence gives the chain of amino acids in standard one-letter code (A=alanine, C=cysteine, …, Y=tyrosine), read N→C. It is the only feature that is directly encoded by the gene; all structural features are derived from the folded form of this sequence.

mmCIF coordinates. Atomic coordinates in PDBx/mmCIF format — the same representation the Protein Data Bank distributes. Each line of the _atom_site loop places one backbone atom in Cartesian space (units: ångströms, origin: arbitrary).

Secondary structure (3-state, P-SEA). Three-state secondary structure (P-SEA) collapses the eight DSSP classes into helix (a), strand (b), and coil (c). P-SEA assigns these from Cα geometry alone — distances and angles — without requiring backbone oxygens, so it works on any Cα trace.

InterPro / GO / CATH / organism. Functional annotations link the protein to curated databases. InterPro entries identify conserved domains and families by matching the sequence against member-database signatures (Pfam, PROSITE, CDD, …). Gene Ontology (GO) terms describe molecular function, biological process, and cellular component in a controlled vocabulary. CATH places the structure in a hierarchical fold classification (Class/Architecture/Topology/Homologous-superfamily). The organism is the source species.

B-factor. B-factor (Debye–Waller factor) reflects atomic displacement in the crystal lattice. It is an experimental observable (units Å²), not a prediction; low values mean the atom is pinned down, high values mean it moves or is heterogeneous across the crystal.

Rendered structure images. Structure images are PyMOL renders from six orthogonal camera directions. Cartoon representation draws helices as coils and strands as arrows; sticks shows the backbone as bonds; surface shows the solvent-excluded envelope. Rainbow coloring maps sequence position to hue (blue→red, N→C); chain coloring assigns a distinct color per polypeptide.

Solvent-accessible surface area. Solvent-accessible surface area (SASA) is the area in Å² traced out by the centre of a 1.4 Å probe sphere (a water molecule) rolled over the protein's van der Waals surface (Shrake–Rupley / Lee–Richards construction). Buried residues have near-zero SASA; fully exposed residues can exceed 200 Å². The total SASA scales roughly with the number of surface residues.

Secondary structure (8-state, DSSP). The SS8 string is DSSP's per-residue secondary-structure call. α-helix (H) means an i→i+4 H-bond ladder; β-strand (E) means the residue participates in a β-sheet; 3₁₀ (G) and π (I) are tighter and wider helices; T/S are turns/bends; '-' is loop.

pLDDT. For AlphaFold models, the B-factor field carries pLDDT — the model's own estimate of local accuracy on a 0–100 scale. Regions with pLDDT<50 should be treated as essentially unmodeled; they often correspond to intrinsically disordered segments.

Nearest PDB structures. Nearest PDB neighbors are the top structural matches found by Foldseek when searching this structure against the entire Protein Data Bank. Each hit reports a TM-score (0 to 1; >0.5 almost always implies the same fold) and an E-value. These are *structural* homologs — they may share no detectable sequence similarity.